Protein AF-A0A5Z1BUE4-F1 (afdb_monomer_lite)

Sequence (81 aa):
MITLIGPHQSKRTHYFMQAAAILGESVTALTHPQALDASLTSGIVKIDPPVHNETNIRKINAIGLDYIHFLQNMAARPGIT

pLDDT: mean 80.42, std 9.37, range [43.28, 89.12]

Structure (mmCIF, N/CA/C/O backbone):
data_AF-A0A5Z1BUE4-F1
#
_entry.id   AF-A0A5Z1BUE4-F1
#
loop_
_atom_site.group_PDB
_atom_site.id
_atom_site.type_symbol
_atom_site.label_atom_id
_atom_site.label_alt_id
_atom_site.label_comp_id
_atom_site.label_asym_id
_atom_site.label_entity_id
_atom_site.label_seq_id
_atom_site.pdbx_PDB_ins_code
_atom_site.Cartn_x
_atom_site.Cartn_y
_atom_site.Cartn_z
_atom_site.occupancy
_atom_site.B_iso_or_equiv
_atom_site.auth_seq_id
_atom_site.auth_comp_id
_atom_site.auth_asym_id
_atom_site.auth_atom_id
_atom_site.pdbx_PDB_model_num
ATOM 1 N N . MET A 1 1 ? -7.494 6.098 9.328 1.00 78.19 1 MET A N 1
ATOM 2 C CA . MET A 1 1 ? -6.079 5.678 9.462 1.00 78.19 1 MET A CA 1
ATOM 3 C C . MET A 1 1 ? -5.921 4.351 8.741 1.00 78.19 1 MET A C 1
ATOM 5 O O . MET A 1 1 ? -6.752 3.479 8.950 1.00 78.19 1 MET A O 1
ATOM 9 N N . ILE A 1 2 ? -4.923 4.222 7.865 1.00 86.25 2 ILE A N 1
ATOM 10 C CA . ILE A 1 2 ? -4.719 3.048 7.003 1.00 86.25 2 ILE A CA 1
ATOM 11 C C . ILE A 1 2 ? -3.463 2.305 7.455 1.00 86.25 2 ILE A C 1
ATOM 13 O O . ILE A 1 2 ? -2.403 2.913 7.623 1.00 86.25 2 ILE A O 1
ATOM 17 N N . THR A 1 3 ? -3.551 0.987 7.609 1.00 88.12 3 THR A N 1
ATOM 18 C CA . THR A 1 3 ? -2.388 0.138 7.885 1.00 88.12 3 THR A CA 1
ATOM 19 C C . THR A 1 3 ? -1.961 -0.581 6.613 1.00 88.12 3 THR A C 1
ATOM 21 O O . THR A 1 3 ? -2.681 -1.426 6.086 1.00 88.12 3 THR A O 1
ATOM 24 N N . LEU A 1 4 ? -0.775 -0.248 6.115 1.00 88.44 4 LEU A N 1
ATOM 25 C CA . LEU A 1 4 ? -0.193 -0.833 4.915 1.00 88.44 4 LEU A CA 1
ATOM 26 C C . LEU A 1 4 ? 0.783 -1.947 5.295 1.00 88.44 4 LEU A C 1
ATOM 28 O O . LEU A 1 4 ? 1.808 -1.679 5.908 1.00 88.44 4 LEU A O 1
ATOM 32 N N . ILE A 1 5 ? 0.509 -3.183 4.895 1.00 88.62 5 ILE A N 1
ATOM 33 C CA . ILE A 1 5 ? 1.379 -4.336 5.135 1.00 88.62 5 ILE A CA 1
ATOM 34 C C . ILE A 1 5 ? 2.140 -4.658 3.854 1.00 88.62 5 ILE A C 1
ATOM 36 O O . ILE A 1 5 ? 1.559 -5.089 2.855 1.00 88.62 5 ILE A O 1
ATOM 40 N N . GLY A 1 6 ? 3.453 -4.472 3.872 1.00 86.06 6 GLY A N 1
ATOM 41 C CA . GLY A 1 6 ? 4.294 -4.751 2.716 1.00 86.06 6 GLY A CA 1
ATOM 42 C C . GLY A 1 6 ? 5.770 -4.463 2.975 1.00 86.06 6 GLY A C 1
ATOM 43 O O . GLY A 1 6 ? 6.122 -3.755 3.918 1.00 86.06 6 GLY A O 1
ATOM 44 N N . PRO A 1 7 ? 6.679 -5.010 2.155 1.00 83.94 7 PRO A N 1
ATOM 45 C CA . PRO A 1 7 ? 8.095 -4.700 2.285 1.00 83.94 7 PRO A CA 1
ATOM 46 C C . PRO A 1 7 ? 8.349 -3.225 1.950 1.00 83.94 7 PRO A C 1
ATOM 48 O O . PRO A 1 7 ? 7.927 -2.728 0.901 1.00 83.94 7 PRO A O 1
ATOM 51 N N . HIS A 1 8 ? 9.084 -2.529 2.821 1.00 81.25 8 HIS A N 1
ATOM 52 C CA . HIS A 1 8 ? 9.399 -1.101 2.661 1.00 81.25 8 HIS A CA 1
ATOM 53 C C . HIS A 1 8 ? 10.209 -0.812 1.391 1.00 81.25 8 HIS A C 1
ATOM 55 O O . HIS A 1 8 ? 10.118 0.270 0.821 1.00 81.25 8 HIS A O 1
ATOM 61 N N . GLN A 1 9 ? 10.978 -1.797 0.923 1.00 81.88 9 GLN A N 1
ATOM 62 C CA . GLN A 1 9 ? 11.782 -1.693 -0.294 1.00 81.88 9 GLN A CA 1
ATOM 63 C C . GLN A 1 9 ? 10.950 -1.815 -1.580 1.00 81.88 9 GLN A C 1
ATOM 65 O O . GLN A 1 9 ? 11.476 -1.585 -2.670 1.00 81.88 9 GLN A O 1
ATOM 70 N N . SER A 1 10 ? 9.660 -2.168 -1.496 1.00 83.56 10 SER A N 1
ATOM 71 C CA . SER A 1 10 ? 8.835 -2.260 -2.694 1.00 83.56 10 SER A CA 1
ATOM 72 C C . SER A 1 10 ? 8.431 -0.883 -3.212 1.00 83.56 10 SER A C 1
ATOM 74 O O . SER A 1 10 ? 7.876 -0.050 -2.495 1.00 83.56 10 SER A O 1
ATOM 76 N N . LYS A 1 11 ? 8.592 -0.697 -4.522 1.00 84.12 11 LYS A N 1
ATOM 77 C CA . LYS A 1 11 ? 8.057 0.449 -5.258 1.00 84.12 11 LYS A CA 1
ATOM 78 C C . LYS A 1 11 ? 6.540 0.579 -5.110 1.00 84.12 11 LYS A C 1
ATOM 80 O O . LYS A 1 11 ? 6.052 1.695 -5.032 1.00 84.12 11 LYS A O 1
ATOM 85 N N . ARG A 1 12 ? 5.799 -0.531 -4.988 1.00 83.50 12 ARG A N 1
ATOM 86 C CA . ARG A 1 12 ? 4.345 -0.494 -4.740 1.00 83.50 12 ARG A CA 1
ATOM 87 C C . ARG A 1 12 ? 4.010 0.138 -3.388 1.00 83.50 12 ARG A C 1
ATOM 89 O O . ARG A 1 12 ? 3.126 0.983 -3.334 1.00 83.50 12 ARG A O 1
ATOM 96 N N . THR A 1 13 ? 4.758 -0.201 -2.336 1.00 87.06 13 THR A N 1
ATOM 97 C CA . THR A 1 13 ? 4.647 0.446 -1.017 1.00 87.06 13 THR A CA 1
ATOM 98 C C . THR A 1 13 ? 4.909 1.945 -1.128 1.00 87.06 13 THR A C 1
ATOM 100 O O . THR A 1 13 ? 4.139 2.749 -0.613 1.00 87.06 13 THR A O 1
ATOM 103 N N . HIS A 1 14 ? 5.953 2.331 -1.865 1.00 87.12 14 HIS A N 1
ATOM 104 C CA . HIS A 1 14 ? 6.273 3.736 -2.106 1.00 87.12 14 HIS A CA 1
ATOM 105 C C . HIS A 1 14 ? 5.151 4.484 -2.848 1.00 87.12 14 HIS A C 1
ATOM 107 O O . HIS A 1 14 ? 4.726 5.542 -2.390 1.00 87.12 14 HIS A O 1
ATOM 113 N N . TYR A 1 15 ? 4.628 3.928 -3.946 1.00 87.94 15 TYR A N 1
ATOM 114 C CA . TYR A 1 15 ? 3.546 4.555 -4.716 1.00 87.94 15 TYR A CA 1
ATOM 115 C C . TYR A 1 15 ? 2.244 4.653 -3.925 1.00 87.94 15 TYR A C 1
A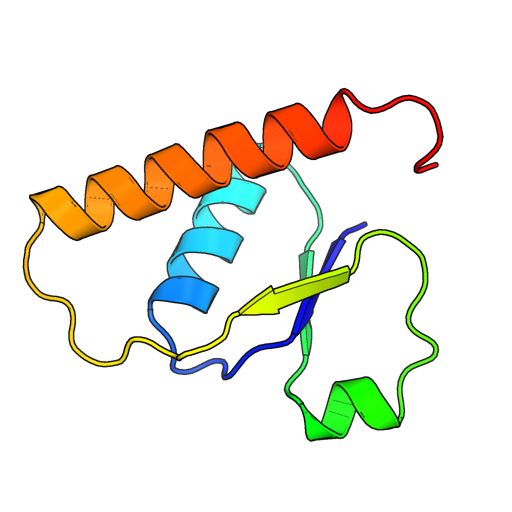TOM 117 O O . TYR A 1 15 ? 1.558 5.666 -4.018 1.00 87.94 15 TYR A O 1
ATOM 125 N N . PHE A 1 16 ? 1.930 3.651 -3.103 1.00 89.12 16 PHE A N 1
ATOM 126 C CA . PHE A 1 16 ? 0.770 3.704 -2.218 1.00 89.12 16 PHE A CA 1
ATOM 127 C C . PHE A 1 16 ? 0.893 4.841 -1.197 1.00 89.12 16 PHE A C 1
ATOM 129 O O . PHE A 1 16 ? -0.032 5.634 -1.043 1.00 89.12 16 PHE A O 1
ATOM 136 N N . MET A 1 17 ? 2.046 4.961 -0.528 1.00 88.50 17 MET A N 1
ATOM 137 C CA . MET A 1 17 ? 2.287 6.052 0.424 1.00 88.50 17 MET A CA 1
ATOM 138 C C . MET A 1 17 ? 2.221 7.425 -0.253 1.00 88.50 17 MET A C 1
ATOM 140 O O . MET A 1 17 ? 1.681 8.364 0.323 1.00 88.50 17 MET A O 1
ATOM 144 N N . GLN A 1 18 ? 2.727 7.545 -1.484 1.00 88.94 18 GLN A N 1
ATOM 145 C CA . GLN A 1 18 ? 2.643 8.785 -2.253 1.00 88.94 18 GLN A CA 1
ATOM 146 C C . GLN A 1 18 ? 1.192 9.141 -2.608 1.00 88.94 18 GLN A C 1
ATOM 148 O O . GLN A 1 18 ? 0.788 10.288 -2.430 1.00 88.94 18 GLN A O 1
ATOM 153 N N . ALA A 1 19 ? 0.400 8.170 -3.068 1.00 88.56 19 ALA A N 1
ATOM 154 C CA . ALA A 1 19 ? -1.020 8.361 -3.358 1.00 88.56 19 ALA A CA 1
ATOM 155 C C . ALA A 1 19 ? -1.806 8.783 -2.106 1.00 88.56 19 ALA A C 1
ATOM 157 O O . ALA A 1 19 ? -2.615 9.706 -2.166 1.00 88.56 19 ALA A O 1
ATOM 158 N N . ALA A 1 20 ? -1.519 8.166 -0.960 1.00 88.38 20 ALA A N 1
ATOM 159 C CA . ALA A 1 20 ? -2.122 8.544 0.312 1.00 88.38 20 ALA A CA 1
ATOM 160 C C . ALA A 1 20 ? -1.741 9.962 0.747 1.00 88.38 20 ALA A C 1
ATOM 162 O O . ALA A 1 20 ? -2.617 10.731 1.131 1.00 88.38 20 ALA A O 1
ATOM 163 N N . ALA A 1 21 ? -0.470 10.346 0.607 1.00 87.06 21 ALA A N 1
ATOM 164 C CA . ALA A 1 21 ? -0.021 11.702 0.910 1.00 87.06 21 ALA A CA 1
ATOM 165 C C . ALA A 1 21 ? -0.712 12.761 0.030 1.00 87.06 21 ALA A C 1
ATOM 167 O O . ALA A 1 21 ? -1.076 13.819 0.536 1.00 87.06 21 ALA A O 1
ATOM 168 N N . ILE A 1 22 ? -0.945 12.470 -1.259 1.00 87.31 22 ILE A N 1
ATOM 169 C CA . ILE A 1 22 ? -1.700 13.351 -2.173 1.00 87.31 22 ILE A CA 1
ATOM 170 C C . ILE A 1 22 ? -3.132 13.580 -1.671 1.00 87.31 22 ILE A C 1
ATOM 172 O O . ILE A 1 22 ? -3.662 14.680 -1.808 1.00 87.31 22 ILE A O 1
ATOM 176 N N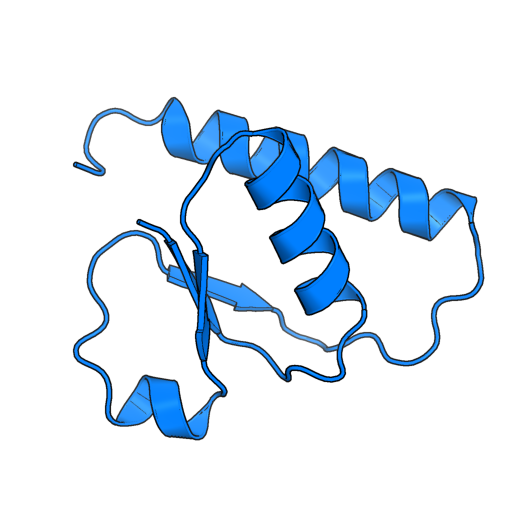 . LEU A 1 23 ? -3.748 12.554 -1.086 1.00 86.81 23 LEU A N 1
ATOM 177 C CA . LEU A 1 23 ? -5.118 12.605 -0.574 1.00 86.81 23 LEU A CA 1
ATOM 178 C C . LEU A 1 23 ? -5.212 13.059 0.893 1.00 86.81 23 LEU A C 1
ATOM 180 O O . LEU A 1 23 ? -6.316 13.191 1.410 1.00 86.81 23 LEU A O 1
ATOM 184 N N . GLY A 1 24 ? -4.084 13.313 1.564 1.00 85.88 24 GLY A N 1
ATOM 185 C CA . GLY A 1 24 ? -4.053 13.665 2.988 1.00 85.88 24 GLY A CA 1
ATOM 186 C C . GLY A 1 24 ? -4.355 12.495 3.934 1.00 85.88 24 GLY A C 1
ATOM 187 O O . GLY A 1 24 ? -4.655 12.715 5.106 1.00 85.88 24 GLY A O 1
ATOM 188 N N . GLU A 1 25 ? -4.272 11.256 3.449 1.00 85.44 25 GLU A N 1
ATOM 189 C CA . GLU A 1 25 ? -4.551 10.050 4.227 1.00 85.44 25 GLU A CA 1
ATOM 190 C C . GLU A 1 25 ? -3.364 9.660 5.117 1.00 85.44 25 GLU A C 1
ATOM 192 O O . GLU A 1 25 ? -2.210 9.609 4.682 1.00 85.44 25 GLU A O 1
ATOM 197 N N . SER A 1 26 ? -3.647 9.325 6.377 1.00 85.31 26 SER A N 1
ATOM 198 C CA . SER A 1 26 ? -2.627 8.846 7.314 1.00 85.31 26 SER A CA 1
ATOM 199 C C . SER A 1 26 ? -2.391 7.344 7.135 1.00 85.31 26 SER A C 1
ATOM 201 O O . SER A 1 26 ? -3.294 6.536 7.383 1.00 85.31 26 SER A O 1
ATOM 203 N N . VAL A 1 27 ? -1.169 6.976 6.730 1.00 86.94 27 VAL A N 1
ATOM 204 C CA . VAL A 1 27 ? -0.742 5.586 6.503 1.00 86.94 27 VAL A CA 1
ATOM 205 C C . VAL A 1 27 ? 0.363 5.194 7.476 1.00 86.94 27 VAL A C 1
ATOM 207 O O . VAL A 1 27 ? 1.378 5.876 7.591 1.00 86.94 27 VAL A O 1
ATOM 210 N N . THR A 1 28 ? 0.204 4.044 8.127 1.00 88.12 28 THR A N 1
ATOM 211 C CA . THR A 1 28 ? 1.281 3.360 8.853 1.00 88.12 28 THR A CA 1
ATOM 212 C C . THR A 1 28 ? 1.712 2.135 8.060 1.00 88.12 28 THR A C 1
ATOM 214 O O . THR A 1 28 ? 0.912 1.226 7.848 1.00 88.12 28 THR A O 1
ATOM 217 N N . ALA A 1 29 ? 2.967 2.114 7.612 1.00 87.12 29 ALA A N 1
ATOM 218 C CA . ALA A 1 29 ? 3.544 0.968 6.919 1.00 87.12 29 ALA A CA 1
ATOM 219 C C . ALA A 1 29 ? 4.162 -0.016 7.923 1.00 87.12 29 ALA A C 1
ATOM 221 O O . ALA A 1 29 ? 4.968 0.377 8.765 1.00 87.12 29 ALA A O 1
ATOM 222 N N . LEU A 1 30 ? 3.785 -1.288 7.815 1.00 87.19 30 LEU A N 1
ATOM 223 C CA . LEU A 1 30 ? 4.301 -2.402 8.598 1.00 87.19 30 LEU A CA 1
ATOM 224 C C . LEU A 1 30 ? 4.864 -3.474 7.662 1.00 87.19 30 LEU A C 1
ATOM 226 O O . LEU A 1 30 ? 4.305 -3.785 6.608 1.00 87.19 30 LEU A O 1
ATOM 230 N N . THR A 1 31 ? 5.954 -4.104 8.078 1.00 85.19 31 THR A N 1
ATOM 231 C CA . THR A 1 31 ? 6.406 -5.360 7.473 1.00 85.19 31 THR A CA 1
ATOM 232 C C . THR A 1 31 ? 5.492 -6.518 7.881 1.00 85.19 31 THR A C 1
ATOM 234 O O . THR A 1 31 ? 4.752 -6.430 8.859 1.00 85.19 31 THR A O 1
ATOM 237 N N . HIS A 1 32 ? 5.558 -7.637 7.151 1.00 82.00 32 HIS A N 1
ATOM 238 C CA . HIS A 1 32 ? 4.771 -8.830 7.484 1.00 82.00 32 HIS A CA 1
ATOM 239 C C . HIS A 1 32 ? 4.978 -9.311 8.934 1.00 82.00 32 HIS A C 1
ATOM 241 O O . HIS A 1 32 ? 3.969 -9.542 9.592 1.00 82.00 32 HIS A O 1
ATOM 247 N N . PRO A 1 33 ? 6.212 -9.402 9.478 1.00 84.38 33 PRO A N 1
ATOM 248 C CA . PRO A 1 33 ? 6.404 -9.763 10.884 1.00 84.38 33 PRO A CA 1
ATOM 249 C C . PRO A 1 33 ? 5.764 -8.765 11.853 1.00 84.38 33 PRO A C 1
ATOM 251 O O . PRO A 1 33 ? 5.055 -9.167 12.763 1.00 84.38 33 PRO A O 1
ATOM 254 N N . GLN A 1 34 ? 5.925 -7.460 11.613 1.00 84.19 34 GLN A N 1
ATOM 255 C CA . GLN A 1 34 ? 5.334 -6.425 12.472 1.00 84.19 34 GLN A CA 1
ATOM 256 C C . GLN A 1 34 ? 3.802 -6.457 12.468 1.00 84.19 34 GLN A C 1
ATOM 258 O O . GLN A 1 34 ? 3.174 -6.114 13.463 1.00 84.19 34 GLN A O 1
ATOM 263 N N . ALA A 1 35 ? 3.196 -6.866 11.353 1.00 83.81 35 ALA A N 1
ATOM 264 C CA . ALA A 1 35 ? 1.754 -7.013 11.244 1.00 83.81 35 ALA A CA 1
ATOM 265 C C . ALA A 1 35 ? 1.205 -8.212 12.038 1.00 83.81 35 ALA A C 1
ATOM 267 O O . ALA A 1 35 ? 0.032 -8.193 12.393 1.00 83.81 35 ALA A O 1
ATOM 268 N N . LEU A 1 36 ? 2.026 -9.233 12.319 1.00 82.31 36 LEU A N 1
ATOM 269 C CA . LEU A 1 36 ? 1.625 -10.379 13.147 1.00 82.31 36 LEU A CA 1
ATOM 270 C C . LEU A 1 36 ? 1.513 -10.003 14.629 1.00 82.31 36 LEU A C 1
ATOM 272 O O . LEU A 1 36 ? 0.652 -10.532 15.324 1.00 82.31 36 LEU A O 1
ATOM 276 N N . ASP A 1 37 ? 2.354 -9.072 15.082 1.00 80.31 37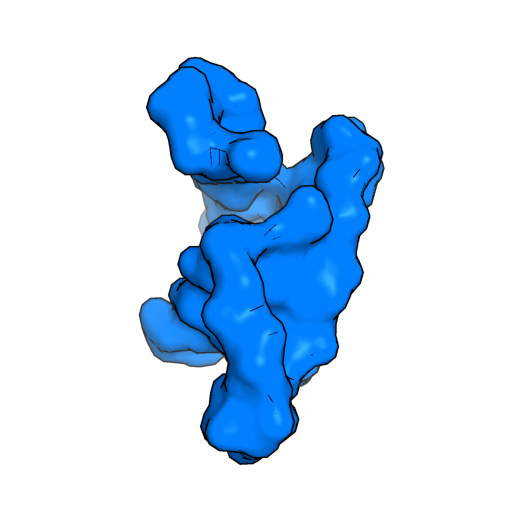 ASP A N 1
ATOM 277 C CA . ASP A 1 37 ? 2.378 -8.597 16.470 1.00 80.31 37 ASP A CA 1
ATOM 278 C C . ASP A 1 37 ? 1.446 -7.393 16.709 1.00 80.31 37 ASP A C 1
ATOM 280 O O . ASP A 1 37 ? 1.183 -7.009 17.850 1.00 80.31 37 ASP A O 1
ATOM 284 N N . ALA A 1 38 ? 0.945 -6.770 15.639 1.00 77.94 38 ALA A N 1
ATOM 285 C CA . ALA A 1 38 ? 0.073 -5.608 15.722 1.00 77.94 38 ALA A CA 1
ATOM 286 C C . ALA A 1 38 ? -1.400 -6.013 15.887 1.00 77.94 38 ALA A C 1
ATOM 288 O O . ALA A 1 38 ? -1.918 -6.859 15.161 1.00 77.94 38 ALA A O 1
ATOM 289 N N . SER A 1 39 ? -2.121 -5.326 16.779 1.00 74.81 39 SER A N 1
ATOM 290 C CA . SER A 1 39 ? -3.589 -5.363 16.782 1.00 74.81 39 SER A CA 1
ATOM 291 C C . SER A 1 39 ? -4.102 -4.531 15.606 1.00 74.81 39 SER A C 1
ATOM 293 O O . SER A 1 39 ? -4.320 -3.322 15.715 1.00 74.81 39 SER A O 1
ATOM 295 N N . LEU A 1 40 ? -4.182 -5.164 14.436 1.00 76.44 40 LEU A N 1
ATOM 296 C CA . LEU A 1 40 ? -4.602 -4.519 13.200 1.00 76.44 40 LEU A CA 1
ATOM 297 C C . LEU A 1 40 ? -6.100 -4.196 13.276 1.00 76.44 40 LEU A C 1
ATOM 299 O O . LEU A 1 40 ? -6.944 -5.089 13.335 1.00 76.44 40 LEU A O 1
ATOM 303 N N . THR A 1 41 ? -6.424 -2.907 13.274 1.00 66.50 41 THR A N 1
ATOM 304 C CA . THR A 1 41 ? -7.803 -2.414 13.193 1.00 66.50 41 THR A CA 1
ATOM 305 C C . THR A 1 41 ? -8.202 -2.199 11.729 1.00 66.50 41 THR A C 1
ATOM 307 O O . THR A 1 41 ? -7.435 -2.494 10.813 1.00 66.50 41 THR A O 1
ATOM 310 N N . SER A 1 42 ? -9.437 -1.762 11.476 1.00 67.50 42 SER A N 1
ATOM 311 C CA . SER A 1 42 ? -9.978 -1.581 10.126 1.00 67.50 42 SER A CA 1
ATOM 312 C C . SER A 1 42 ? -9.075 -0.743 9.212 1.00 67.50 42 SER A C 1
ATOM 314 O O . SER A 1 42 ? -8.419 0.191 9.660 1.00 67.50 42 SER A O 1
ATOM 316 N N . GLY A 1 43 ? -9.120 -1.020 7.909 1.00 75.81 43 GLY A N 1
ATOM 317 C CA . GLY A 1 43 ? -8.337 -0.283 6.915 1.00 75.81 43 GLY A CA 1
ATOM 318 C C . GLY A 1 43 ? -6.959 -0.881 6.636 1.00 75.81 43 GLY A C 1
ATOM 319 O O . GLY A 1 43 ? -5.979 -0.157 6.472 1.00 75.81 43 GLY A O 1
ATOM 320 N N . ILE A 1 44 ? -6.897 -2.212 6.569 1.00 82.75 44 ILE A N 1
ATOM 321 C CA . ILE A 1 44 ? -5.684 -2.976 6.275 1.00 82.75 44 ILE A CA 1
ATOM 322 C C . ILE A 1 44 ? -5.536 -3.136 4.762 1.00 82.75 44 ILE A C 1
ATOM 324 O O . ILE A 1 44 ? -6.431 -3.653 4.091 1.00 82.75 44 ILE A O 1
ATOM 328 N N . VAL A 1 45 ? -4.379 -2.754 4.230 1.00 83.75 45 VAL A N 1
ATOM 329 C CA . VAL A 1 45 ? -4.014 -2.951 2.825 1.00 83.75 45 VAL A CA 1
ATOM 330 C C . VAL A 1 45 ? -2.748 -3.787 2.765 1.00 83.75 45 VAL A C 1
ATOM 332 O O . VAL A 1 45 ? -1.719 -3.387 3.294 1.00 83.75 45 VAL A O 1
ATOM 335 N N . LYS A 1 46 ? -2.797 -4.942 2.100 1.00 84.19 46 LYS A N 1
ATOM 336 C CA . LYS A 1 46 ? -1.621 -5.792 1.875 1.00 84.19 46 LYS A CA 1
ATOM 337 C C . LYS A 1 46 ? -1.081 -5.578 0.460 1.00 84.19 46 LYS A C 1
ATOM 339 O O . LYS A 1 46 ? -1.838 -5.668 -0.503 1.00 84.19 46 LYS A O 1
ATOM 344 N N . ILE A 1 47 ? 0.225 -5.355 0.325 1.00 79.56 47 ILE A N 1
ATOM 345 C CA . ILE A 1 47 ? 0.912 -5.276 -0.972 1.00 79.56 47 ILE A CA 1
ATOM 346 C C . ILE A 1 47 ? 1.699 -6.564 -1.221 1.00 79.56 47 ILE A C 1
ATOM 348 O O . ILE A 1 47 ? 2.727 -6.816 -0.593 1.00 79.56 47 ILE A O 1
ATOM 352 N N . ASP A 1 48 ? 1.210 -7.363 -2.172 1.00 71.00 48 ASP A N 1
ATOM 353 C CA . ASP A 1 48 ? 1.784 -8.648 -2.585 1.00 71.00 48 ASP A CA 1
ATOM 354 C C . ASP A 1 48 ? 1.414 -8.931 -4.064 1.00 71.00 48 ASP A C 1
ATOM 356 O O . ASP A 1 48 ? 0.260 -8.702 -4.441 1.00 71.00 48 ASP A O 1
ATOM 360 N N . PRO A 1 49 ? 2.346 -9.356 -4.941 1.00 73.44 49 PRO A N 1
ATOM 361 C CA . PRO A 1 49 ? 3.789 -9.450 -4.725 1.00 73.44 49 PRO A CA 1
ATOM 362 C C . PRO A 1 49 ? 4.479 -8.076 -4.747 1.00 73.44 49 PRO A C 1
ATOM 364 O O . PRO A 1 49 ? 3.969 -7.119 -5.352 1.00 73.44 49 PRO A O 1
ATOM 367 N N . PRO A 1 50 ? 5.656 -7.956 -4.106 1.00 74.50 50 PRO A N 1
ATOM 368 C CA . PRO A 1 50 ? 6.445 -6.738 -4.146 1.00 74.50 50 PRO A CA 1
ATOM 369 C C . PRO A 1 50 ? 7.073 -6.514 -5.520 1.00 74.50 50 PRO A C 1
ATOM 371 O O . PRO A 1 50 ? 7.570 -7.429 -6.173 1.00 74.50 50 PRO A O 1
ATOM 374 N N . VAL A 1 51 ? 7.110 -5.251 -5.931 1.00 77.62 51 VAL A N 1
ATOM 375 C CA . VAL A 1 51 ? 7.840 -4.804 -7.121 1.00 77.62 51 VAL A CA 1
ATOM 376 C C . VAL A 1 51 ? 9.100 -4.075 -6.679 1.00 77.62 51 VAL A C 1
ATOM 378 O O . VAL A 1 51 ? 9.000 -3.107 -5.924 1.00 77.62 51 VAL A O 1
ATOM 381 N N . HIS A 1 52 ? 10.262 -4.539 -7.142 1.00 72.56 52 HIS A N 1
ATOM 382 C CA . HIS A 1 52 ? 11.570 -3.967 -6.792 1.00 72.56 52 HIS A CA 1
ATOM 383 C C . HIS A 1 52 ? 12.159 -3.121 -7.936 1.00 72.56 52 HIS A C 1
ATOM 385 O O . HIS A 1 52 ? 12.624 -2.014 -7.685 1.00 72.56 52 HIS A O 1
ATOM 391 N N . ASN A 1 53 ? 12.036 -3.577 -9.192 1.00 67.44 53 ASN A N 1
ATOM 392 C CA . ASN A 1 53 ? 12.617 -2.929 -10.379 1.00 67.44 53 ASN A CA 1
ATOM 393 C C . ASN A 1 53 ? 11.577 -2.693 -11.493 1.00 67.44 53 ASN A C 1
ATOM 395 O O . ASN A 1 53 ? 11.675 -3.277 -12.568 1.00 67.44 53 ASN A O 1
ATOM 399 N N . GLU A 1 54 ? 10.575 -1.842 -11.257 1.00 70.44 54 GLU A N 1
ATOM 400 C CA . GLU A 1 54 ? 9.755 -1.306 -12.357 1.00 70.44 54 GLU A CA 1
ATOM 401 C C . GLU A 1 54 ? 10.386 -0.006 -12.861 1.00 70.44 54 GLU A C 1
ATOM 403 O O . GLU A 1 54 ? 10.552 0.945 -12.098 1.00 70.44 54 GLU A O 1
ATOM 408 N N . THR A 1 55 ? 10.770 0.014 -14.136 1.00 71.88 55 THR A N 1
ATOM 409 C CA . THR A 1 55 ? 11.417 1.159 -14.798 1.00 71.88 55 THR A CA 1
ATOM 410 C C . THR A 1 55 ? 10.540 1.766 -15.890 1.00 71.88 55 THR A C 1
ATOM 412 O O . THR A 1 55 ? 10.852 2.838 -16.409 1.00 71.88 55 THR A O 1
ATOM 415 N N . ASN A 1 56 ? 9.417 1.129 -16.238 1.00 82.88 56 ASN A N 1
ATOM 416 C CA . ASN A 1 56 ? 8.493 1.656 -17.228 1.00 82.88 56 ASN A CA 1
ATOM 417 C C . ASN A 1 56 ? 7.628 2.767 -16.618 1.00 82.88 56 ASN A C 1
ATOM 419 O O . ASN A 1 56 ? 6.679 2.508 -15.875 1.00 82.88 56 ASN A O 1
ATOM 423 N N . ILE A 1 57 ? 7.907 4.012 -17.006 1.00 76.69 57 ILE A N 1
ATOM 424 C CA . ILE A 1 57 ? 7.217 5.199 -16.486 1.00 76.69 57 ILE A CA 1
ATOM 425 C C . ILE A 1 57 ? 5.693 5.170 -16.684 1.00 76.69 57 ILE A C 1
ATOM 427 O O . ILE A 1 57 ? 4.956 5.655 -15.829 1.00 76.69 57 ILE A O 1
ATOM 431 N N . ARG A 1 58 ? 5.190 4.550 -17.762 1.00 81.50 58 ARG A N 1
ATOM 432 C CA . ARG A 1 58 ? 3.739 4.441 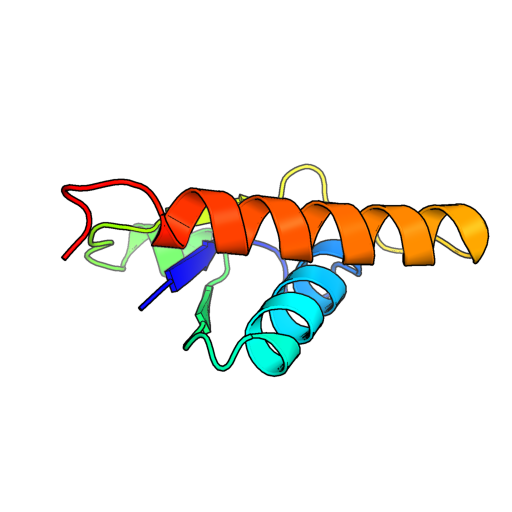-17.994 1.00 81.50 58 ARG A CA 1
ATOM 433 C C . ARG A 1 58 ? 3.081 3.538 -16.956 1.00 81.50 58 ARG A C 1
ATOM 435 O O . ARG A 1 58 ? 2.010 3.868 -16.461 1.00 81.50 58 ARG A O 1
ATOM 442 N N . LYS A 1 59 ? 3.739 2.430 -16.602 1.00 78.50 59 LYS A N 1
ATOM 443 C CA . LYS A 1 59 ? 3.259 1.511 -15.562 1.00 78.50 59 LYS A CA 1
ATOM 444 C C . LYS A 1 59 ? 3.335 2.144 -14.177 1.00 78.50 59 LYS A C 1
ATOM 446 O O . LYS A 1 59 ? 2.408 1.982 -13.398 1.00 78.50 59 LYS A O 1
ATOM 451 N N . ILE A 1 60 ? 4.396 2.903 -13.898 1.00 78.56 60 ILE A N 1
ATOM 452 C CA . ILE A 1 60 ? 4.547 3.650 -12.641 1.00 78.56 60 ILE A CA 1
ATOM 453 C C . ILE A 1 60 ? 3.386 4.634 -12.454 1.00 78.56 60 ILE A C 1
ATOM 455 O O . ILE A 1 60 ? 2.725 4.613 -11.418 1.00 78.56 60 ILE A O 1
ATOM 459 N N . ASN A 1 61 ? 3.100 5.445 -13.474 1.00 77.44 61 ASN A N 1
ATOM 460 C CA . ASN A 1 61 ? 2.019 6.427 -13.413 1.00 77.44 61 ASN A CA 1
ATOM 461 C C . ASN A 1 61 ? 0.642 5.761 -13.290 1.00 77.44 61 ASN A C 1
ATOM 463 O O . ASN A 1 61 ? -0.187 6.234 -12.518 1.00 77.44 61 ASN A O 1
ATOM 467 N N . ALA A 1 62 ? 0.415 4.652 -14.005 1.00 84.69 62 ALA A N 1
ATOM 468 C CA . ALA A 1 62 ? -0.819 3.878 -13.893 1.00 84.69 62 ALA A CA 1
ATOM 469 C C . ALA A 1 62 ? -1.023 3.337 -12.469 1.00 84.69 62 ALA A C 1
ATOM 471 O O . ALA A 1 62 ? -2.071 3.564 -11.883 1.00 84.69 62 ALA A O 1
ATOM 472 N N . ILE A 1 63 ? 0.007 2.729 -11.868 1.00 83.12 63 ILE A N 1
ATOM 473 C CA . ILE A 1 63 ? -0.055 2.208 -10.492 1.00 83.12 63 ILE A CA 1
ATOM 474 C C . ILE A 1 63 ? -0.343 3.329 -9.481 1.00 83.12 63 ILE A C 1
ATOM 476 O O . ILE A 1 63 ? -1.126 3.137 -8.554 1.00 83.12 63 ILE A O 1
ATOM 480 N N . GLY A 1 64 ? 0.273 4.502 -9.649 1.00 80.94 64 GLY A N 1
ATOM 481 C CA . GLY A 1 64 ? -0.004 5.664 -8.801 1.00 80.94 64 GLY A CA 1
ATOM 482 C C . GLY A 1 64 ? -1.465 6.122 -8.889 1.00 80.94 64 GLY A C 1
ATOM 483 O O . GLY A 1 64 ? -2.109 6.308 -7.859 1.00 80.94 64 GLY A O 1
ATOM 484 N N . LEU A 1 65 ? -2.001 6.252 -10.108 1.00 85.75 65 LEU A N 1
ATOM 485 C CA . LEU A 1 65 ? -3.408 6.600 -10.352 1.00 85.75 65 LEU A CA 1
ATOM 486 C C . LEU A 1 65 ? -4.371 5.545 -9.794 1.00 85.75 65 LEU A C 1
ATOM 488 O O . LEU A 1 65 ? -5.356 5.899 -9.148 1.00 85.75 65 LEU A O 1
ATOM 492 N N . ASP A 1 66 ? -4.060 4.263 -9.979 1.00 87.81 66 ASP A N 1
ATOM 493 C CA . ASP A 1 66 ? -4.856 3.156 -9.450 1.00 87.81 66 ASP A CA 1
ATOM 494 C C . ASP A 1 66 ? -4.946 3.221 -7.920 1.00 87.81 66 ASP A C 1
ATOM 496 O O . ASP A 1 66 ? -6.023 3.022 -7.355 1.00 87.81 66 ASP A O 1
ATOM 500 N N . TYR A 1 67 ? -3.848 3.562 -7.235 1.00 87.19 67 TYR A N 1
ATOM 501 C CA . TYR A 1 67 ? -3.861 3.731 -5.781 1.00 87.19 67 TYR A CA 1
ATOM 502 C C . TYR A 1 67 ? -4.640 4.965 -5.322 1.00 87.19 67 TYR A C 1
ATOM 504 O O . TYR A 1 67 ? -5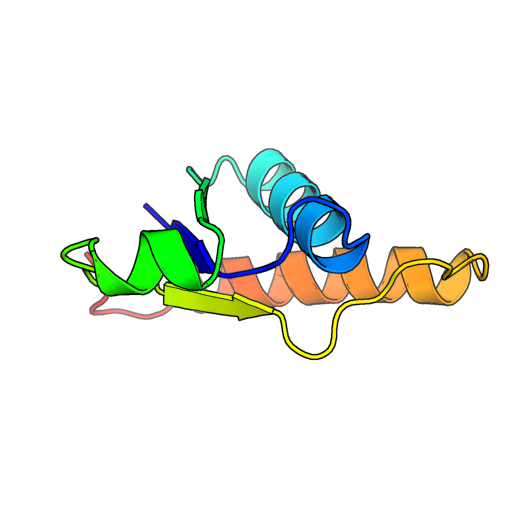.321 4.886 -4.301 1.00 87.19 67 TYR A O 1
ATOM 512 N N . ILE A 1 68 ? -4.610 6.070 -6.071 1.00 85.81 68 ILE A N 1
ATOM 513 C CA . ILE A 1 68 ? -5.450 7.243 -5.777 1.00 85.81 68 ILE A CA 1
ATOM 514 C C . ILE A 1 68 ? -6.932 6.858 -5.856 1.00 85.81 68 ILE A C 1
ATOM 516 O O . ILE A 1 68 ? -7.676 7.092 -4.904 1.00 85.81 68 ILE A O 1
ATOM 520 N N . HIS A 1 69 ? -7.357 6.202 -6.939 1.00 88.62 69 HIS A N 1
ATOM 521 C CA . HIS A 1 69 ? -8.745 5.754 -7.084 1.00 88.62 69 HIS A CA 1
ATOM 522 C C . HIS A 1 69 ? -9.137 4.733 -6.012 1.00 88.62 69 HIS A C 1
ATOM 524 O O . HIS A 1 69 ? -10.242 4.786 -5.471 1.00 88.62 69 HIS A O 1
ATOM 530 N N . PHE A 1 70 ? -8.238 3.805 -5.679 1.00 86.88 70 PHE A N 1
ATOM 531 C CA . PHE A 1 70 ? -8.462 2.833 -4.615 1.00 86.88 70 PHE A CA 1
ATOM 532 C C . PHE A 1 70 ? -8.726 3.518 -3.268 1.00 86.88 70 PHE A C 1
ATOM 534 O O . PHE A 1 70 ? -9.706 3.192 -2.599 1.00 86.88 70 PHE A O 1
ATOM 541 N N . LEU A 1 71 ? -7.890 4.487 -2.893 1.00 85.56 71 LEU A N 1
ATOM 542 C CA . LEU A 1 71 ? -8.013 5.229 -1.638 1.00 85.56 71 LEU A CA 1
ATOM 543 C C . LEU A 1 71 ? -9.288 6.078 -1.593 1.00 85.56 71 LEU A C 1
ATOM 545 O O . LEU A 1 71 ? -9.998 6.054 -0.593 1.00 85.56 71 LEU A O 1
ATOM 549 N N . GLN A 1 72 ? -9.639 6.747 -2.692 1.00 85.94 72 GLN A N 1
ATOM 550 C CA . GLN A 1 72 ? -10.899 7.490 -2.801 1.00 85.94 72 GLN A CA 1
ATOM 551 C C . GLN A 1 72 ? -12.120 6.579 -2.623 1.00 85.94 72 GLN A C 1
ATOM 553 O O . GLN A 1 72 ? -13.043 6.909 -1.880 1.00 85.94 72 GLN A O 1
ATOM 558 N N . ASN A 1 73 ? -12.111 5.398 -3.247 1.00 85.94 73 ASN A N 1
ATOM 559 C CA . ASN A 1 73 ? -13.178 4.409 -3.085 1.00 85.94 73 ASN A CA 1
ATOM 560 C C . ASN A 1 73 ? -13.246 3.856 -1.660 1.00 85.94 73 ASN A C 1
ATOM 562 O O . ASN A 1 73 ? -14.328 3.535 -1.175 1.00 85.94 73 ASN A O 1
ATOM 566 N N . MET A 1 74 ? -12.101 3.719 -0.994 1.00 82.00 74 MET A N 1
ATOM 567 C CA . MET A 1 74 ? -12.034 3.278 0.393 1.00 82.00 74 MET A CA 1
ATOM 568 C C . MET A 1 74 ? -12.618 4.332 1.342 1.00 82.00 74 MET A C 1
ATOM 570 O O . MET A 1 74 ? -13.415 3.972 2.203 1.00 82.00 74 MET A O 1
ATOM 574 N N . ALA A 1 75 ? -12.299 5.611 1.136 1.00 75.69 75 ALA A N 1
ATOM 575 C CA . ALA A 1 75 ? -12.859 6.726 1.901 1.00 75.69 75 ALA A CA 1
ATOM 576 C C . ALA A 1 75 ? -14.368 6.924 1.657 1.00 75.69 75 ALA A C 1
ATOM 578 O O . ALA A 1 75 ? -15.101 7.316 2.559 1.00 75.69 75 ALA A O 1
ATOM 579 N N . ALA A 1 76 ? -14.857 6.617 0.451 1.00 75.44 76 ALA A N 1
ATOM 580 C CA . ALA A 1 76 ? -16.270 6.747 0.091 1.00 75.44 76 ALA A CA 1
ATOM 581 C C . ALA A 1 76 ? -17.168 5.606 0.616 1.00 75.44 76 ALA A C 1
ATOM 583 O O . ALA A 1 76 ? -18.386 5.660 0.436 1.00 75.44 76 ALA A O 1
ATOM 584 N N . ARG A 1 77 ? -16.607 4.557 1.237 1.00 65.25 77 ARG A N 1
ATOM 585 C CA . ARG A 1 77 ? -17.386 3.432 1.780 1.00 65.25 77 ARG A CA 1
ATOM 586 C C . ARG A 1 77 ? -17.967 3.785 3.159 1.00 65.25 77 ARG A C 1
ATOM 588 O O . ARG A 1 77 ? -17.198 3.952 4.105 1.00 65.25 77 ARG A O 1
ATOM 595 N N . PRO A 1 78 ? -19.304 3.823 3.325 1.00 49.22 78 PRO A N 1
ATOM 596 C CA . PRO A 1 78 ? -19.910 4.003 4.638 1.00 49.22 78 PRO A CA 1
ATOM 597 C C . PRO A 1 78 ? -19.646 2.759 5.500 1.00 49.22 78 PRO A C 1
ATOM 599 O O . PRO A 1 78 ? -19.985 1.648 5.092 1.00 49.22 78 PRO A O 1
ATOM 602 N N . GLY A 1 79 ? -19.047 2.940 6.682 1.00 50.84 79 GLY A N 1
ATOM 603 C CA . GLY A 1 79 ? -18.834 1.870 7.672 1.00 50.84 79 GLY A CA 1
ATOM 604 C C . GLY A 1 79 ? -17.378 1.569 8.047 1.00 50.84 79 GLY A C 1
ATOM 605 O O . GLY A 1 79 ? -17.142 0.611 8.776 1.00 50.84 79 GLY A O 1
ATOM 606 N N . ILE A 1 80 ? -16.409 2.359 7.571 1.00 51.09 80 ILE A N 1
ATOM 607 C CA . ILE A 1 80 ? -15.005 2.310 8.019 1.00 51.09 80 ILE A CA 1
ATOM 608 C C . ILE A 1 80 ? -14.669 3.634 8.724 1.00 51.09 80 ILE A C 1
ATOM 610 O O . ILE A 1 80 ? -13.946 4.472 8.192 1.00 51.09 80 ILE A O 1
ATOM 614 N N . THR A 1 81 ? -15.250 3.847 9.901 1.00 43.28 81 THR A N 1
ATOM 615 C CA . THR A 1 81 ? -14.890 4.914 10.855 1.00 43.28 81 THR A CA 1
ATOM 616 C C . THR A 1 81 ? -14.935 4.349 12.253 1.00 43.28 81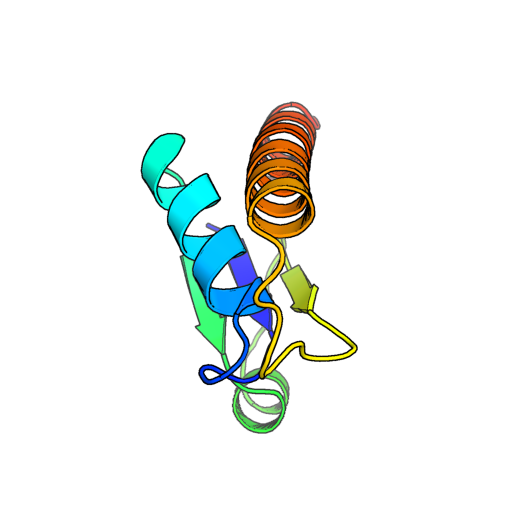 THR A C 1
ATOM 618 O O . THR A 1 81 ? -15.931 3.642 12.531 1.00 43.28 81 THR A O 1
#

Foldseek 3Di:
DAEEEDDPLFLLVVLLVVLCVVVVHDYDYDYPVRVVVDPDDPHYHYDPPGHNDDPPPVVSVVSSVVSNVVVVVVVPDPPRD

Organism: Salmonella enterica (NCBI:txid28901)

Secondary structure (DSSP, 8-state):
-EEEES-TT-HHHHHHHHHHHHHT--EEEE-HHHHHHS---S-EEE--S--S----HHHHHHHHHHHHHHHHHHHTSTT--

Radius of gyration: 12.74 Å; chains: 1; bounding box: 32×24×35 Å